Protein AF-A0AAI9SXS6-F1 (afdb_monomer_lite)

Foldseek 3Di:
DDDDDDDDDDDPPPDPPPPPPDDPDPVDDDDDFDPPPPGDPHDDDDCPVPDDD

Radius of gyration: 25.57 Å; chains: 1; bounding box: 51×61×47 Å

Organism: NCBI:txid497107

pLDDT: mean 80.3, std 15.66, range [41.16, 97.12]

Sequence (53 aa):
MAPKGKKVAPAPFAAKSAKTAESKNPLIESSPKNFGLGQSIQPKRNLSRFVKW

Structure (mmCIF, N/CA/C/O backbone):
data_AF-A0AAI9SXS6-F1
#
_entry.id   AF-A0AAI9SXS6-F1
#
loop_
_atom_site.group_PDB
_atom_site.id
_atom_site.type_symbol
_atom_site.label_atom_id
_atom_site.label_alt_id
_atom_site.label_comp_id
_atom_site.label_asym_id
_atom_site.label_entity_id
_atom_site.label_seq_id
_atom_site.pdbx_PDB_ins_code
_atom_site.Cartn_x
_atom_site.Cartn_y
_atom_site.Cartn_z
_atom_site.occupancy
_atom_site.B_iso_or_equiv
_atom_site.auth_seq_id
_atom_site.auth_comp_id
_atom_site.auth_asym_id
_atom_site.auth_atom_id
_atom_site.pdbx_PDB_model_num
ATOM 1 N N . MET A 1 1 ? 21.837 50.540 29.547 1.00 41.16 1 MET A N 1
ATOM 2 C CA . MET A 1 1 ? 20.527 50.687 28.867 1.00 41.16 1 MET A CA 1
ATOM 3 C C . MET A 1 1 ? 20.736 50.196 27.436 1.00 41.16 1 MET A C 1
ATOM 5 O O . MET A 1 1 ? 21.570 50.785 26.779 1.00 41.16 1 MET A O 1
ATOM 9 N N . ALA A 1 2 ? 20.227 49.086 26.899 1.00 53.22 2 ALA A N 1
ATOM 10 C CA . ALA A 1 2 ? 19.075 48.216 27.146 1.00 53.22 2 ALA A CA 1
ATOM 11 C C . ALA A 1 2 ? 19.417 46.777 26.623 1.00 53.22 2 ALA A C 1
ATOM 13 O O . ALA A 1 2 ? 20.483 46.599 26.029 1.00 53.22 2 ALA A O 1
ATOM 14 N N . PRO A 1 3 ? 18.604 45.732 26.882 1.00 51.38 3 PRO A N 1
ATOM 15 C CA . PRO A 1 3 ? 19.060 44.339 26.916 1.00 51.38 3 PRO A CA 1
ATOM 16 C C . PRO A 1 3 ? 19.228 43.663 25.543 1.00 51.38 3 PRO A C 1
ATOM 18 O O . PRO A 1 3 ? 18.500 43.916 24.586 1.00 51.38 3 PRO A O 1
ATOM 21 N N . LYS A 1 4 ? 20.190 42.735 25.504 1.00 58.50 4 LYS A N 1
ATOM 22 C CA . LYS A 1 4 ? 20.525 41.809 24.413 1.00 58.50 4 LYS A CA 1
ATOM 23 C C . LYS A 1 4 ? 19.265 41.067 23.932 1.0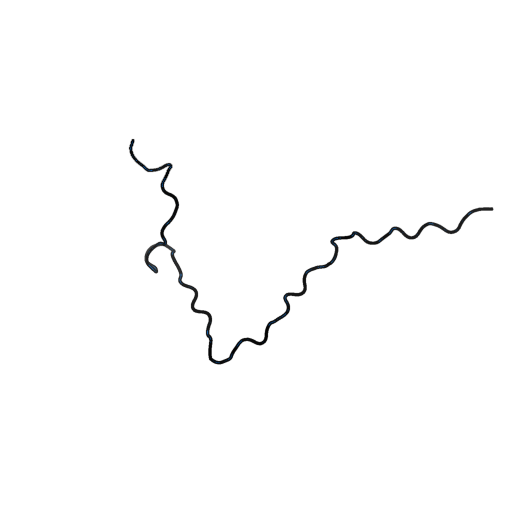0 58.50 4 LYS A C 1
ATOM 25 O O . LYS A 1 4 ? 18.663 40.312 24.692 1.00 58.50 4 LYS A O 1
ATOM 30 N N . GLY A 1 5 ? 18.868 41.303 22.679 1.00 59.41 5 GLY A N 1
ATOM 31 C CA . GLY A 1 5 ? 17.665 40.737 22.065 1.00 59.41 5 GLY A CA 1
ATOM 32 C C . GLY A 1 5 ? 17.612 39.208 22.149 1.00 59.41 5 GLY A C 1
ATOM 33 O O . GLY A 1 5 ? 18.590 38.516 21.861 1.00 59.41 5 GLY A O 1
ATOM 34 N N . LYS A 1 6 ? 16.458 38.685 22.572 1.00 65.44 6 LYS A N 1
ATOM 35 C CA . LYS A 1 6 ? 16.176 37.252 22.712 1.00 65.44 6 LYS A CA 1
ATOM 36 C C . LYS A 1 6 ? 16.281 36.569 21.344 1.00 65.44 6 LYS A C 1
ATOM 38 O O . LYS A 1 6 ? 15.52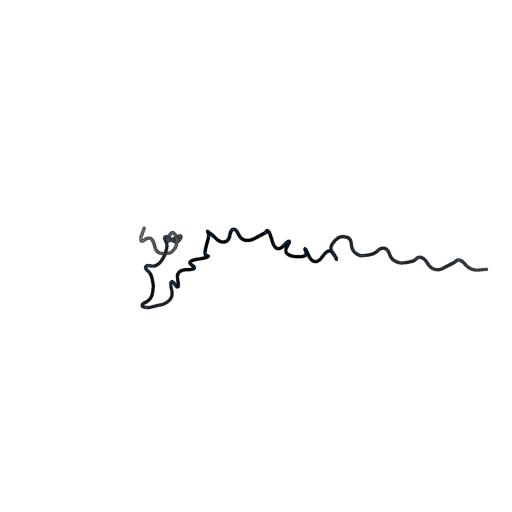8 36.905 20.435 1.00 65.44 6 LYS A O 1
ATOM 43 N N . LYS A 1 7 ? 17.190 35.597 21.200 1.00 68.38 7 LYS A N 1
ATOM 44 C CA . LYS A 1 7 ? 17.171 34.677 20.052 1.00 68.38 7 LYS A CA 1
ATOM 45 C C . LYS A 1 7 ? 15.885 33.854 20.138 1.00 68.38 7 LYS A C 1
ATOM 47 O O . LYS A 1 7 ? 15.661 33.176 21.137 1.00 68.38 7 LYS A O 1
ATOM 52 N N . VAL A 1 8 ? 15.041 33.955 19.115 1.00 72.81 8 VAL A N 1
ATOM 53 C CA . VAL A 1 8 ? 13.807 33.170 18.996 1.00 72.81 8 VAL A CA 1
ATOM 54 C C . VAL A 1 8 ? 14.180 31.688 18.918 1.00 72.81 8 VAL A C 1
ATOM 56 O O . VAL A 1 8 ? 15.086 31.317 18.171 1.00 72.81 8 VAL A O 1
ATOM 59 N N . ALA A 1 9 ? 13.524 30.857 19.729 1.00 70.75 9 ALA A N 1
ATOM 60 C CA . ALA A 1 9 ? 13.767 29.421 19.751 1.00 70.75 9 ALA A CA 1
ATOM 61 C C . ALA A 1 9 ? 13.337 28.783 18.413 1.00 70.75 9 ALA A C 1
ATOM 63 O O . ALA A 1 9 ? 12.291 29.156 17.874 1.00 70.75 9 ALA A O 1
ATOM 64 N N . PRO A 1 10 ? 14.117 27.838 17.860 1.00 71.44 10 PRO A N 1
ATOM 65 C CA . PRO A 1 10 ? 13.743 27.131 16.640 1.00 71.44 10 PRO A CA 1
ATOM 66 C C . PRO A 1 10 ? 12.436 26.346 16.837 1.00 71.44 10 PRO A C 1
ATOM 68 O O . PRO A 1 10 ? 12.178 25.809 17.914 1.00 71.44 10 PRO A O 1
ATOM 71 N N . ALA A 1 11 ? 11.605 26.284 15.791 1.00 75.62 11 ALA A N 1
ATOM 72 C CA . ALA A 1 11 ? 10.327 25.580 15.833 1.00 75.62 11 ALA A CA 1
ATOM 73 C C . ALA A 1 11 ? 10.533 24.072 16.108 1.00 75.62 11 ALA A C 1
ATOM 75 O O . ALA A 1 11 ? 11.346 23.443 15.423 1.00 75.62 11 ALA A O 1
ATOM 76 N N . PRO A 1 12 ? 9.772 23.463 17.040 1.00 71.38 12 PRO A N 1
ATOM 77 C CA . PRO A 1 12 ? 10.006 22.092 17.515 1.00 71.38 12 PRO A CA 1
ATOM 78 C C . PRO A 1 12 ? 9.784 20.992 16.461 1.00 71.38 12 PRO A C 1
ATOM 80 O O . PRO A 1 12 ? 10.139 19.845 16.700 1.00 71.38 12 PRO A O 1
ATOM 83 N N . PHE A 1 13 ? 9.242 21.324 15.284 1.00 63.97 13 PHE A N 1
ATOM 84 C CA . PHE A 1 13 ? 8.926 20.374 14.208 1.00 63.97 13 PHE A CA 1
ATOM 85 C C . PHE A 1 13 ? 9.653 20.656 12.882 1.00 63.97 13 PHE A C 1
ATOM 87 O O . PHE A 1 13 ? 9.301 20.090 11.851 1.00 63.97 13 PHE A O 1
ATOM 94 N N . ALA A 1 14 ? 10.699 21.490 12.873 1.00 60.44 14 ALA A N 1
ATOM 95 C CA . ALA A 1 14 ? 11.497 21.733 11.662 1.00 60.44 14 ALA A CA 1
ATOM 96 C C . ALA A 1 14 ? 12.406 20.549 11.259 1.00 60.44 14 ALA A C 1
ATOM 98 O O . ALA A 1 14 ? 13.174 20.650 10.300 1.00 60.44 14 ALA A O 1
ATOM 99 N N . ALA A 1 15 ? 12.331 19.419 11.967 1.00 64.62 15 ALA A N 1
ATOM 100 C CA . ALA A 1 15 ? 12.992 18.192 11.562 1.00 64.62 15 ALA A CA 1
ATOM 101 C C . ALA A 1 15 ? 12.238 17.590 10.369 1.00 64.62 15 ALA A C 1
ATOM 103 O O . ALA A 1 15 ? 11.299 16.812 10.526 1.00 64.62 15 ALA A O 1
ATOM 104 N N . LYS A 1 16 ? 12.669 17.934 9.150 1.00 66.06 16 LYS A N 1
ATOM 105 C CA . LYS A 1 16 ? 12.448 17.048 8.005 1.00 66.06 16 LYS A CA 1
ATOM 106 C C . LYS A 1 16 ? 13.044 15.706 8.406 1.00 66.06 16 LYS A C 1
ATOM 108 O O . LYS A 1 16 ? 14.258 15.611 8.574 1.00 66.06 16 LYS A O 1
ATOM 113 N N . SER A 1 17 ? 12.196 14.703 8.600 1.00 65.94 17 SER A N 1
ATOM 114 C CA . SER A 1 17 ? 12.644 13.327 8.717 1.00 65.94 17 SER A CA 1
ATOM 115 C C . SER A 1 17 ? 13.432 13.025 7.450 1.00 65.94 17 SER A C 1
ATOM 117 O O . SER A 1 17 ? 12.879 12.887 6.356 1.00 65.94 17 SER A O 1
ATOM 119 N N . ALA A 1 18 ? 14.758 13.011 7.574 1.00 64.44 18 ALA A N 1
ATOM 120 C CA . ALA A 1 18 ? 15.586 12.401 6.561 1.00 64.44 18 ALA A CA 1
ATOM 121 C C . ALA A 1 18 ? 15.054 10.974 6.445 1.00 64.44 18 ALA A C 1
ATOM 123 O O . ALA A 1 18 ? 15.002 10.254 7.442 1.00 64.44 18 ALA A O 1
ATOM 124 N N . LYS A 1 19 ? 14.564 10.597 5.258 1.00 64.31 19 LYS A N 1
ATOM 125 C CA . LYS A 1 19 ? 14.306 9.192 4.959 1.00 64.31 19 LYS A CA 1
ATOM 126 C C . LYS A 1 19 ? 15.636 8.488 5.176 1.00 64.31 19 LYS A C 1
ATOM 128 O O . LYS A 1 19 ? 16.520 8.591 4.329 1.00 64.31 19 LYS A O 1
ATOM 133 N N . THR A 1 20 ? 15.785 7.836 6.322 1.00 60.97 20 THR A N 1
ATOM 134 C CA . THR A 1 20 ? 16.853 6.879 6.549 1.00 60.97 20 THR A CA 1
ATOM 135 C C . THR A 1 20 ? 16.709 5.859 5.436 1.00 60.97 20 THR A C 1
ATOM 137 O O . THR A 1 20 ? 15.717 5.134 5.373 1.00 60.97 20 THR A O 1
ATOM 140 N N . ALA A 1 21 ? 17.632 5.895 4.480 1.00 64.50 21 ALA A N 1
ATOM 141 C CA . ALA A 1 21 ? 17.726 4.861 3.476 1.00 64.50 21 ALA A CA 1
ATOM 142 C C . ALA A 1 21 ? 18.230 3.623 4.213 1.00 64.50 21 ALA A C 1
ATOM 144 O O . ALA A 1 21 ? 19.431 3.446 4.395 1.00 64.50 21 ALA A O 1
ATOM 145 N N . GLU A 1 22 ? 17.297 2.817 4.714 1.00 68.81 22 GLU A N 1
ATOM 146 C CA . GLU A 1 22 ? 17.612 1.459 5.131 1.00 68.81 22 GLU A CA 1
ATOM 147 C C . GLU A 1 22 ? 18.328 0.771 3.968 1.00 68.81 22 GLU A C 1
ATOM 149 O O . GLU A 1 22 ? 17.954 0.939 2.799 1.00 68.81 22 GLU A O 1
ATOM 154 N N . SER A 1 23 ? 19.398 0.043 4.285 1.00 70.12 23 SER A N 1
ATOM 155 C CA . SER A 1 23 ? 20.121 -0.771 3.320 1.00 70.12 23 SER A CA 1
ATOM 156 C C . SER A 1 23 ? 19.129 -1.726 2.660 1.00 70.12 23 SER A C 1
ATOM 158 O O . SER A 1 23 ? 18.651 -2.682 3.269 1.00 70.12 23 SER A O 1
ATOM 160 N N . LYS A 1 24 ? 18.768 -1.441 1.405 1.00 72.44 24 LYS A N 1
ATOM 161 C CA . LYS A 1 24 ? 17.866 -2.302 0.642 1.00 72.44 24 LYS A CA 1
ATOM 162 C C . LYS A 1 24 ? 18.547 -3.652 0.475 1.00 72.44 24 LYS A C 1
ATOM 164 O O . LYS A 1 24 ? 19.640 -3.725 -0.084 1.00 72.44 24 LYS A O 1
ATOM 169 N N . ASN A 1 25 ? 17.911 -4.702 0.984 1.00 81.50 25 ASN A N 1
ATOM 170 C CA . ASN A 1 25 ? 18.384 -6.063 0.788 1.00 81.50 25 ASN A CA 1
ATOM 171 C C . ASN A 1 25 ? 18.418 -6.350 -0.728 1.00 81.50 25 ASN A C 1
ATOM 173 O O . ASN A 1 25 ? 17.367 -6.260 -1.362 1.00 81.50 25 ASN A O 1
ATOM 177 N N . PRO A 1 26 ? 19.579 -6.691 -1.316 1.00 83.00 26 PRO A N 1
ATOM 178 C CA . PRO A 1 26 ? 19.712 -6.904 -2.758 1.00 83.00 26 PRO A CA 1
ATOM 179 C C . PRO A 1 26 ? 18.914 -8.109 -3.275 1.00 83.00 26 PRO A C 1
ATOM 181 O O . PRO A 1 26 ? 18.728 -8.236 -4.478 1.00 83.00 26 PRO A O 1
ATOM 184 N N . LEU A 1 27 ? 18.432 -8.985 -2.386 1.00 89.19 27 LEU A N 1
ATOM 185 C CA . LEU A 1 27 ? 17.561 -10.111 -2.730 1.00 89.19 27 LEU A CA 1
ATOM 186 C C . LEU A 1 27 ? 16.073 -9.729 -2.795 1.00 89.19 27 LEU A C 1
ATOM 188 O O . LEU A 1 27 ? 15.249 -10.561 -3.169 1.00 89.19 27 LEU A O 1
ATOM 192 N N . ILE A 1 28 ? 15.704 -8.514 -2.373 1.00 88.31 28 ILE A N 1
ATOM 193 C CA . ILE A 1 28 ? 14.310 -8.078 -2.274 1.00 88.31 28 ILE A CA 1
ATOM 194 C C . ILE A 1 28 ? 14.081 -6.901 -3.215 1.00 88.31 28 ILE A C 1
ATOM 196 O O . ILE A 1 28 ? 14.554 -5.786 -2.991 1.00 88.31 28 ILE A O 1
ATOM 200 N N . GLU A 1 29 ? 13.272 -7.145 -4.239 1.00 86.88 29 GLU A N 1
ATOM 201 C CA . GLU A 1 29 ? 12.817 -6.122 -5.171 1.00 86.88 29 GLU A CA 1
ATOM 202 C C . GLU A 1 29 ? 11.417 -5.622 -4.799 1.00 86.88 29 GLU A C 1
ATOM 204 O O . GLU A 1 29 ? 10.546 -6.376 -4.356 1.00 86.88 29 GLU A O 1
ATOM 209 N N . SER A 1 30 ? 11.165 -4.327 -5.001 1.00 88.19 30 SER A N 1
ATOM 210 C CA . SER A 1 30 ? 9.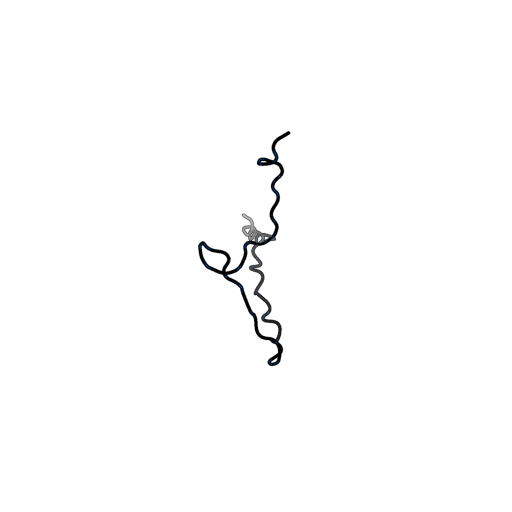815 -3.779 -4.884 1.00 88.19 30 SER A CA 1
ATOM 211 C C . SER A 1 30 ? 9.010 -4.117 -6.138 1.00 88.19 30 SER A C 1
ATOM 213 O O . SER A 1 30 ? 9.372 -3.672 -7.224 1.00 88.19 30 SER A O 1
ATOM 215 N N . SER A 1 31 ? 7.882 -4.814 -5.984 1.00 89.56 31 SER A N 1
ATOM 216 C CA . SER A 1 31 ? 6.959 -5.127 -7.084 1.00 89.56 31 SER A CA 1
ATOM 217 C C . SER A 1 31 ? 5.613 -4.402 -6.906 1.00 89.56 31 SER A C 1
ATOM 219 O O . SER A 1 31 ? 4.635 -4.994 -6.435 1.00 89.56 31 SER A O 1
ATOM 221 N N . PRO A 1 32 ? 5.537 -3.088 -7.201 1.00 92.44 32 PRO A N 1
ATOM 222 C CA . PRO A 1 32 ? 4.278 -2.357 -7.144 1.00 92.44 32 PRO A CA 1
ATOM 223 C C . PRO A 1 32 ? 3.357 -2.798 -8.288 1.00 92.44 32 PRO A C 1
ATOM 225 O O . PRO A 1 32 ? 3.768 -2.885 -9.442 1.00 92.44 32 PRO A O 1
ATOM 228 N N . LYS A 1 33 ? 2.082 -3.040 -7.978 1.00 94.75 33 LYS A N 1
ATOM 229 C CA . LYS A 1 33 ? 1.055 -3.362 -8.979 1.00 94.75 33 LYS A CA 1
ATOM 230 C C . LYS A 1 33 ? 0.266 -2.110 -9.349 1.00 94.75 33 LYS A C 1
ATOM 232 O O . LYS A 1 33 ? -0.094 -1.321 -8.477 1.00 94.75 33 LYS A O 1
ATOM 237 N N . ASN A 1 34 ? -0.030 -1.948 -10.636 1.00 96.56 34 ASN A N 1
ATOM 238 C CA . ASN A 1 34 ? -0.913 -0.893 -11.128 1.00 96.56 34 ASN A CA 1
ATOM 239 C C . ASN A 1 34 ? -2.364 -1.406 -11.166 1.00 96.56 34 ASN A C 1
ATOM 241 O O . ASN A 1 34 ? -2.631 -2.427 -11.795 1.00 96.56 34 ASN A O 1
ATOM 245 N N . PHE A 1 35 ? -3.288 -0.696 -10.513 1.00 96.81 35 PHE A N 1
ATOM 246 C CA . PHE A 1 35 ? -4.711 -1.055 -10.394 1.00 96.81 35 PHE A CA 1
ATOM 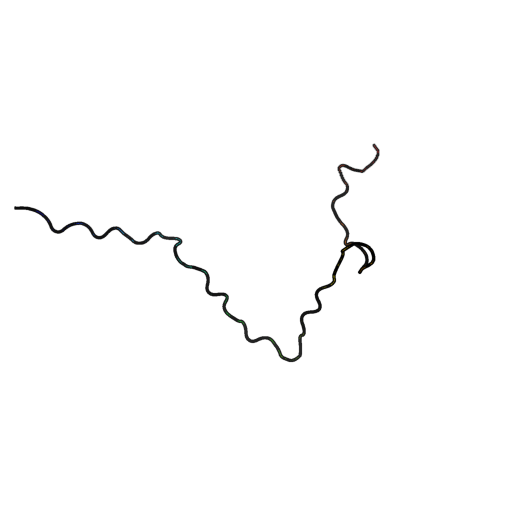247 C C . PHE A 1 35 ? -5.645 -0.103 -11.163 1.00 96.81 35 PHE A C 1
ATOM 249 O O . PHE A 1 35 ? -6.832 0.008 -10.839 1.00 96.81 35 PHE A O 1
ATOM 256 N N . GLY A 1 36 ? -5.105 0.621 -12.150 1.00 95.50 36 GLY A N 1
ATOM 257 C CA . GLY A 1 36 ? -5.891 1.402 -13.105 1.00 95.50 36 GLY A CA 1
ATOM 258 C C . GLY A 1 36 ? -6.790 0.532 -13.995 1.00 95.50 36 GLY A C 1
ATOM 259 O O . GLY A 1 36 ? -6.793 -0.698 -13.916 1.00 95.50 36 GLY A O 1
ATOM 260 N N . LEU A 1 37 ? -7.567 1.175 -14.867 1.00 94.6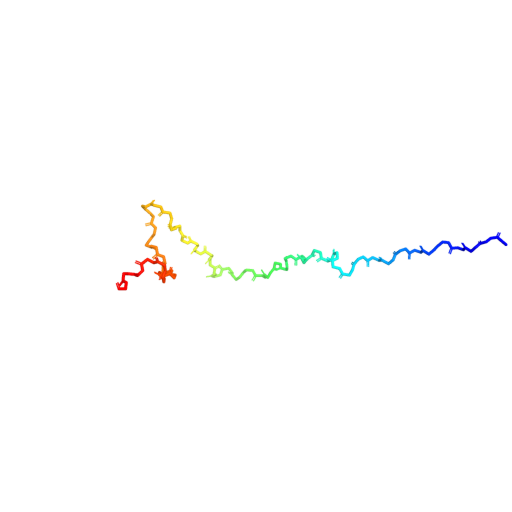9 37 LEU A N 1
ATOM 261 C CA . LEU A 1 37 ? -8.458 0.477 -15.799 1.00 94.69 37 LEU A CA 1
ATOM 262 C C . LEU A 1 37 ? -7.651 -0.426 -16.750 1.00 94.69 37 LEU A C 1
ATOM 264 O O . LEU A 1 37 ? -6.667 0.016 -17.338 1.00 94.69 37 LEU A O 1
ATOM 268 N N . GLY A 1 38 ? -8.060 -1.691 -16.887 1.00 96.00 38 GLY A N 1
ATOM 269 C CA . GLY A 1 38 ? -7.396 -2.670 -17.759 1.00 96.00 38 GLY A CA 1
ATOM 270 C C . GLY A 1 38 ? -6.038 -3.188 -17.262 1.00 96.00 38 GLY A C 1
ATOM 271 O O . GLY A 1 38 ? -5.329 -3.825 -18.032 1.00 96.00 38 GLY A O 1
ATOM 272 N N . GLN A 1 39 ? -5.657 -2.907 -16.010 1.00 96.00 39 GLN A N 1
ATOM 273 C CA . GLN A 1 39 ? -4.398 -3.364 -15.407 1.00 96.00 39 GLN A CA 1
ATOM 274 C C . GLN A 1 39 ? -4.644 -4.533 -14.432 1.00 96.00 39 GLN A C 1
ATOM 276 O O . GLN A 1 39 ? -5.472 -5.405 -14.692 1.00 96.00 39 GLN A O 1
ATOM 281 N N . SER A 1 40 ? -3.927 -4.584 -13.305 1.00 96.50 40 SER A N 1
ATOM 282 C CA . SER A 1 40 ? -4.112 -5.633 -12.297 1.00 96.50 40 SER A CA 1
ATOM 283 C C . SER A 1 40 ? -5.502 -5.579 -11.660 1.00 96.50 40 SER A C 1
ATOM 285 O O . SER A 1 40 ? -6.114 -4.514 -11.553 1.00 96.50 40 SER A O 1
ATOM 287 N N . ILE A 1 41 ? -5.971 -6.731 -11.166 1.00 95.94 41 ILE A N 1
ATOM 288 C CA . ILE A 1 41 ? -7.258 -6.829 -10.471 1.00 95.94 41 ILE A CA 1
ATOM 289 C C . ILE A 1 41 ? -7.334 -5.866 -9.285 1.00 95.94 41 ILE A C 1
ATOM 291 O O . ILE A 1 41 ? -6.404 -5.753 -8.485 1.00 95.94 41 ILE A O 1
ATOM 295 N N . GLN A 1 42 ? -8.465 -5.175 -9.178 1.00 96.00 42 GLN A N 1
ATOM 296 C CA . GLN A 1 42 ? -8.669 -4.148 -8.171 1.00 96.00 42 GLN A CA 1
ATOM 297 C C . GLN A 1 42 ? -8.675 -4.761 -6.756 1.00 96.00 42 GLN A C 1
ATOM 299 O O . GLN A 1 42 ? -9.281 -5.816 -6.549 1.00 96.00 42 GLN A O 1
ATOM 304 N N . PRO A 1 43 ? -8.021 -4.127 -5.766 1.00 96.38 43 PRO A N 1
ATOM 305 C CA . PRO A 1 43 ? -8.008 -4.633 -4.400 1.00 96.38 43 PRO A CA 1
ATOM 306 C C . PRO A 1 43 ? -9.397 -4.556 -3.754 1.00 96.38 43 PRO A C 1
ATOM 308 O O . PRO A 1 43 ? -10.276 -3.802 -4.182 1.00 96.38 43 PRO A O 1
ATOM 311 N N . LYS A 1 44 ? -9.579 -5.302 -2.660 1.00 96.31 44 LYS A N 1
ATOM 312 C CA . LYS A 1 44 ? -10.771 -5.166 -1.817 1.00 96.31 44 LYS A CA 1
ATOM 313 C C . LYS A 1 44 ? -10.806 -3.755 -1.223 1.00 96.31 44 LYS A C 1
ATOM 315 O O . LYS A 1 44 ? -9.846 -3.318 -0.596 1.00 96.31 44 LYS A O 1
ATOM 320 N N . ARG A 1 45 ? -11.925 -3.058 -1.414 1.00 95.50 45 ARG A N 1
ATOM 321 C CA . ARG A 1 45 ? -12.186 -1.711 -0.886 1.00 95.50 45 ARG A CA 1
ATOM 322 C C . ARG A 1 45 ? -13.491 -1.697 -0.107 1.00 95.50 45 ARG A C 1
ATOM 324 O O . ARG A 1 45 ? -14.325 -2.582 -0.275 1.00 95.50 45 ARG A O 1
ATOM 331 N N . ASN A 1 46 ? -13.669 -0.692 0.742 1.00 97.12 46 ASN A N 1
ATOM 332 C CA . ASN A 1 46 ? -14.921 -0.507 1.461 1.00 97.12 46 ASN A CA 1
ATOM 333 C C . ASN A 1 46 ? -16.058 -0.194 0.466 1.00 97.12 46 ASN A C 1
ATOM 335 O O . ASN A 1 46 ? -15.936 0.722 -0.350 1.00 97.12 46 ASN A O 1
ATOM 339 N N . LEU A 1 47 ? -17.142 -0.974 0.530 1.00 96.69 47 LEU A N 1
ATOM 340 C CA . LEU A 1 47 ? -18.315 -0.846 -0.341 1.00 96.69 47 LEU A CA 1
ATOM 341 C C . LEU A 1 47 ? -19.578 -0.397 0.404 1.00 96.69 47 LEU A C 1
ATOM 343 O O . LEU A 1 47 ? -20.650 -0.438 -0.189 1.00 96.69 47 LEU A O 1
ATOM 347 N N . SER A 1 48 ? -19.487 0.045 1.664 1.00 96.50 48 SER A N 1
ATOM 348 C CA . SER A 1 48 ? -20.658 0.306 2.523 1.00 96.50 48 SER A CA 1
ATOM 349 C C . SER A 1 48 ? -21.686 1.258 1.900 1.00 96.50 48 SER A C 1
ATOM 351 O O . SER A 1 48 ? -22.881 1.100 2.117 1.00 96.50 48 SER A O 1
ATOM 353 N N . ARG A 1 49 ? -21.228 2.211 1.077 1.00 96.38 49 ARG A N 1
ATOM 354 C CA . ARG A 1 49 ? -22.068 3.195 0.371 1.00 96.38 49 ARG A CA 1
ATOM 355 C C . ARG A 1 49 ? -22.737 2.673 -0.904 1.00 96.38 49 ARG A C 1
ATOM 357 O O . ARG A 1 49 ? -23.586 3.361 -1.455 1.00 96.38 49 ARG A O 1
ATOM 364 N N . PHE A 1 50 ? -22.315 1.515 -1.401 1.00 96.00 50 PHE A N 1
ATOM 365 C CA . PHE A 1 50 ? -22.797 0.912 -2.647 1.00 96.00 50 PHE A CA 1
ATOM 366 C C . PHE A 1 50 ? -23.607 -0.368 -2.406 1.00 96.00 50 PHE A C 1
ATOM 368 O O . PHE A 1 50 ? -24.153 -0.926 -3.355 1.00 96.00 50 PHE A O 1
ATOM 375 N N . VAL A 1 51 ? -23.671 -0.850 -1.159 1.00 96.69 51 VAL A N 1
ATOM 376 C CA . VAL A 1 51 ? -24.517 -1.986 -0.784 1.00 96.69 51 VAL A CA 1
ATOM 377 C C . VAL A 1 51 ? -25.978 -1.571 -0.916 1.00 96.69 51 VAL A C 1
ATOM 379 O O . VAL A 1 51 ? -26.395 -0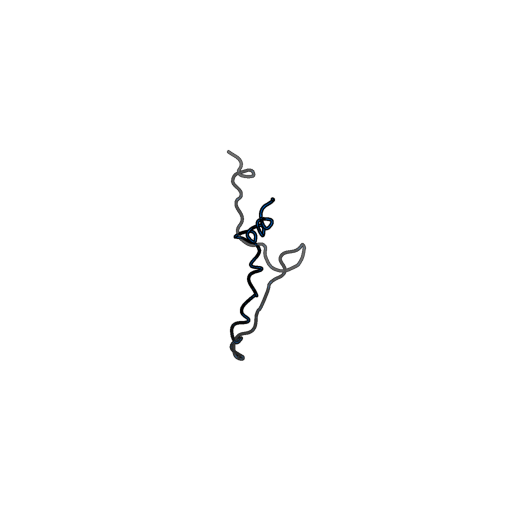.545 -0.378 1.00 96.69 51 VAL A O 1
ATOM 382 N N . LYS A 1 52 ? -26.748 -2.381 -1.643 1.00 93.62 52 LYS A N 1
ATOM 383 C CA . LYS A 1 52 ? -28.201 -2.268 -1.679 1.00 93.62 52 LYS A CA 1
ATOM 384 C C . LYS A 1 52 ? -28.755 -2.900 -0.404 1.00 93.62 52 LYS A C 1
ATOM 386 O O . LYS A 1 52 ? -28.613 -4.108 -0.223 1.00 93.62 52 LYS A O 1
ATOM 391 N N . TRP A 1 53 ? -29.329 -2.060 0.447 1.00 90.94 53 TRP A N 1
ATOM 392 C CA . TRP A 1 53 ? -30.096 -2.470 1.618 1.00 90.94 53 TRP A CA 1
ATOM 393 C C . TRP A 1 53 ? -31.519 -2.858 1.225 1.00 90.94 53 TRP A C 1
ATOM 395 O O . TRP A 1 53 ? -32.047 -2.251 0.259 1.00 90.94 53 TRP A O 1
#

Secondary structure (DSSP, 8-state):
----PPPPPPPTT------------TT----PPP-STTSSPPPP---TTT---

InterPro domains:
  IPR001921 Large ribosomal subunit protein eL8, eukaryota [PR00882] (32-49)
  IPR001921 Large ribosomal subunit protein eL8, eukaryota [PR00882] (49-53)